Protein AF-A0A6I7MSJ2-F1 (afdb_monomer_lite)

Radius of gyration: 15.29 Å; chains: 1; bounding box: 34×31×46 Å

Foldseek 3Di:
DDKDKDADDPFWWKWKADPVVRWIKIWTDHLPDIAIFTQADPPGGAGQLPFDQDPVRFTAGPPPRDTPPDGHGDDQKDWDADNVGSMIMIDGNDDDPGDIDMDTDDPPPPPPPPPD

Secondary structure (DSSP, 8-state):
-EEEEEE--SSEEEEEEEGGGTEEEEEEE-SS-EEEEE-B-TTT--BGGGPEE-TTS-EE-TTT--B---PPB-SSEEEEEEGGGTEEEEEE-S---S---EEEE-----------

Structure (mmCIF, N/CA/C/O backbone):
data_AF-A0A6I7MSJ2-F1
#
_entry.id   AF-A0A6I7MSJ2-F1
#
loop_
_atom_site.group_PDB
_atom_site.id
_atom_site.type_symbol
_atom_site.label_atom_id
_atom_site.label_alt_id
_atom_site.label_comp_id
_atom_site.label_asym_id
_atom_site.label_entity_id
_atom_site.label_seq_id
_atom_site.pdbx_PDB_ins_code
_atom_site.Cartn_x
_atom_site.Cartn_y
_atom_site.Cartn_z
_atom_site.occupancy
_atom_site.B_iso_or_equiv
_atom_site.auth_seq_id
_atom_site.auth_comp_id
_atom_site.auth_asym_id
_atom_site.auth_atom_id
_atom_site.pdbx_PDB_model_num
ATOM 1 N N . MET A 1 1 ? 1.899 -9.925 17.069 1.00 77.12 1 MET A N 1
ATOM 2 C CA . MET A 1 1 ? 1.010 -9.196 16.149 1.00 77.12 1 MET A CA 1
ATOM 3 C C . MET A 1 1 ? 0.899 -7.764 16.643 1.00 77.12 1 MET A C 1
ATOM 5 O O . MET A 1 1 ? 0.675 -7.582 17.833 1.00 77.12 1 MET A O 1
ATOM 9 N N . ASP A 1 2 ? 1.035 -6.768 15.765 1.00 86.69 2 ASP A N 1
ATOM 10 C CA . ASP A 1 2 ? 0.926 -5.344 16.135 1.00 86.69 2 ASP A CA 1
ATOM 11 C C . ASP A 1 2 ? -0.166 -4.629 15.319 1.00 86.69 2 ASP A C 1
ATOM 13 O O . ASP A 1 2 ? -0.426 -4.985 14.165 1.00 86.69 2 ASP A O 1
ATOM 17 N N . ILE A 1 3 ? -0.823 -3.630 15.918 1.00 91.06 3 ILE A N 1
ATOM 18 C CA . ILE A 1 3 ? -1.983 -2.932 15.348 1.00 91.06 3 ILE A CA 1
ATOM 19 C C . ILE A 1 3 ? -1.768 -1.420 15.392 1.00 91.06 3 ILE A C 1
ATOM 21 O O . ILE A 1 3 ? -1.590 -0.828 16.453 1.00 91.06 3 ILE A O 1
ATOM 25 N N . LYS A 1 4 ? -1.922 -0.760 14.240 1.00 92.88 4 LYS A N 1
ATOM 26 C CA . LYS A 1 4 ? -1.975 0.706 14.139 1.00 92.88 4 LYS A CA 1
ATOM 27 C C . LYS A 1 4 ? -3.343 1.165 13.661 1.00 92.88 4 LYS A C 1
ATOM 29 O O . LYS A 1 4 ? -3.942 0.566 12.772 1.00 92.88 4 LYS A O 1
ATOM 34 N N . SER A 1 5 ? -3.848 2.228 14.280 1.00 94.38 5 SER A N 1
ATOM 35 C CA . SER A 1 5 ? -5.157 2.812 13.978 1.00 94.38 5 SER A CA 1
ATOM 36 C C . SER A 1 5 ? -5.043 4.323 13.840 1.00 94.38 5 SER A C 1
ATOM 38 O O . SER A 1 5 ? -4.476 4.970 14.715 1.00 94.38 5 SER A O 1
ATOM 40 N N . PHE A 1 6 ? -5.600 4.883 12.771 1.00 94.00 6 PHE A N 1
ATOM 41 C CA . PHE A 1 6 ? -5.622 6.327 12.526 1.00 94.00 6 PHE A CA 1
ATOM 42 C C . PHE A 1 6 ? -6.766 6.691 11.572 1.00 94.00 6 PHE A C 1
ATOM 44 O O . PHE A 1 6 ? -7.369 5.817 10.947 1.00 94.00 6 PHE A O 1
ATOM 51 N N . ASN A 1 7 ? -7.083 7.981 11.485 1.00 93.06 7 ASN A N 1
ATOM 52 C CA . ASN A 1 7 ? -8.080 8.484 10.544 1.00 93.06 7 ASN A CA 1
ATOM 53 C C . ASN A 1 7 ? -7.427 8.762 9.188 1.00 93.06 7 ASN A C 1
ATOM 55 O O . ASN A 1 7 ? -6.312 9.283 9.130 1.00 93.06 7 ASN A O 1
ATOM 59 N N . VAL A 1 8 ? -8.134 8.432 8.109 1.00 90.69 8 VAL A N 1
ATOM 60 C CA . VAL A 1 8 ? -7.738 8.749 6.733 1.00 90.69 8 VAL A CA 1
ATOM 61 C C . VAL A 1 8 ? -8.899 9.398 5.992 1.00 90.69 8 VAL A C 1
ATOM 63 O O . VAL A 1 8 ? -10.046 8.966 6.112 1.00 90.69 8 VAL A O 1
ATOM 66 N N . ASN A 1 9 ? -8.585 10.421 5.201 1.00 85.06 9 ASN A N 1
ATOM 67 C CA . ASN A 1 9 ? -9.522 10.962 4.223 1.00 85.06 9 ASN A CA 1
ATOM 68 C C . ASN A 1 9 ? -9.616 9.989 3.042 1.00 85.06 9 ASN A C 1
ATOM 70 O O . ASN A 1 9 ? -8.622 9.368 2.680 1.00 85.06 9 ASN A O 1
ATOM 74 N N . ASN A 1 10 ? -10.800 9.840 2.457 1.00 78.19 10 ASN A N 1
ATOM 75 C CA . ASN A 1 10 ? -11.034 8.953 1.319 1.00 78.19 10 ASN A CA 1
ATOM 76 C C . ASN A 1 10 ? -11.176 9.788 0.034 1.00 78.19 10 ASN A C 1
ATOM 78 O O . ASN A 1 10 ? -11.959 10.741 0.060 1.00 78.19 10 ASN A O 1
ATOM 82 N N . PRO A 1 11 ? -10.464 9.468 -1.065 1.00 88.44 11 PRO A N 1
ATOM 83 C CA . PRO A 1 11 ? -9.493 8.377 -1.220 1.00 88.44 11 PRO A CA 1
ATOM 84 C C . PRO A 1 11 ? -8.128 8.676 -0.577 1.00 88.44 11 PRO A C 1
ATOM 86 O O . PRO A 1 11 ? -7.719 9.833 -0.466 1.00 88.44 11 PRO A O 1
ATOM 89 N N . ALA A 1 12 ? -7.393 7.625 -0.199 1.00 91.06 12 ALA A N 1
ATOM 90 C CA . ALA A 1 12 ? -6.024 7.738 0.313 1.00 91.06 12 ALA A CA 1
ATOM 91 C C . ALA A 1 12 ? -5.114 6.603 -0.159 1.00 91.06 12 ALA A C 1
ATOM 93 O O . ALA A 1 12 ? -5.524 5.449 -0.273 1.00 91.06 12 ALA A O 1
ATOM 94 N N . ASN A 1 13 ? -3.833 6.935 -0.323 1.00 92.75 13 ASN A N 1
ATOM 95 C CA . ASN A 1 13 ? -2.771 5.962 -0.536 1.00 92.75 13 ASN A CA 1
ATOM 96 C C . ASN A 1 13 ? -1.927 5.868 0.734 1.00 92.75 13 ASN A C 1
ATOM 98 O O . ASN A 1 13 ? -1.496 6.880 1.288 1.00 92.75 13 ASN A O 1
ATOM 102 N N . VAL A 1 14 ? -1.680 4.651 1.204 1.00 94.62 14 VAL A N 1
ATOM 103 C CA . VAL A 1 14 ? -0.961 4.399 2.454 1.00 94.62 14 VAL A CA 1
ATOM 104 C C . VAL A 1 14 ? 0.251 3.523 2.174 1.00 94.62 14 VAL A C 1
ATOM 106 O O . VAL A 1 14 ? 0.128 2.370 1.762 1.00 94.62 14 VAL A O 1
ATOM 109 N N . LEU A 1 15 ? 1.437 4.075 2.412 1.00 95.38 15 LEU A N 1
ATOM 110 C CA . LEU A 1 15 ? 2.708 3.376 2.316 1.00 95.38 15 LEU A CA 1
ATOM 111 C C . LEU A 1 15 ? 3.069 2.768 3.670 1.00 95.38 15 LEU A C 1
ATOM 113 O O . LEU A 1 15 ? 3.150 3.469 4.679 1.00 95.38 15 LEU A O 1
ATOM 117 N N . ILE A 1 16 ? 3.348 1.470 3.677 1.00 94.88 16 ILE A N 1
ATOM 118 C CA . ILE A 1 16 ? 3.756 0.719 4.864 1.00 94.88 16 ILE A CA 1
ATOM 119 C C . ILE A 1 16 ? 5.147 0.158 4.606 1.00 94.88 16 ILE A C 1
ATOM 121 O O . ILE A 1 16 ? 5.362 -0.551 3.623 1.00 94.88 16 ILE A O 1
ATOM 125 N N . THR A 1 17 ? 6.099 0.452 5.487 1.00 93.62 17 THR A N 1
ATOM 126 C CA . THR A 1 17 ? 7.454 -0.113 5.400 1.00 93.62 17 THR A CA 1
ATOM 127 C C . THR A 1 17 ? 7.708 -1.015 6.595 1.00 93.62 17 THR A C 1
ATOM 129 O O . THR A 1 17 ? 7.417 -0.622 7.718 1.00 93.62 17 THR A O 1
ATOM 132 N N . ILE A 1 18 ? 8.290 -2.191 6.360 1.00 91.56 18 ILE A N 1
ATOM 133 C CA . ILE A 1 18 ? 8.818 -3.081 7.401 1.00 91.56 18 ILE A CA 1
ATOM 134 C C . ILE A 1 18 ? 10.321 -3.230 7.112 1.00 91.56 18 ILE A C 1
ATOM 136 O O . ILE A 1 18 ? 10.720 -4.118 6.348 1.00 91.56 18 ILE A O 1
ATOM 140 N N . PRO A 1 19 ? 11.159 -2.303 7.619 1.00 89.56 19 PRO A N 1
ATOM 141 C CA . PRO A 1 19 ? 12.573 -2.226 7.259 1.00 89.56 19 PRO A CA 1
ATOM 142 C C . PRO A 1 19 ? 13.358 -3.480 7.643 1.00 89.56 19 PRO A C 1
ATOM 144 O O . PRO A 1 19 ? 14.173 -3.938 6.846 1.00 89.56 19 PRO A O 1
ATOM 147 N N . SER A 1 20 ? 13.064 -4.056 8.813 1.00 89.31 20 SER A N 1
ATOM 148 C CA . SER A 1 20 ? 13.708 -5.269 9.340 1.00 89.31 20 SER A CA 1
ATOM 149 C C . SER A 1 20 ? 13.642 -6.456 8.377 1.00 89.31 20 SER A C 1
ATOM 151 O O . SER A 1 20 ? 14.539 -7.290 8.367 1.00 89.31 20 SER A O 1
ATOM 153 N N . GLU A 1 21 ? 12.615 -6.506 7.531 1.00 88.94 21 GLU A N 1
ATOM 154 C CA . GLU A 1 21 ? 12.382 -7.601 6.587 1.00 88.94 21 GLU A CA 1
ATOM 155 C C . GLU A 1 21 ? 12.533 -7.176 5.124 1.00 88.94 21 GLU A C 1
ATOM 157 O O . GLU A 1 21 ? 12.219 -7.940 4.210 1.00 88.94 21 GLU A O 1
ATOM 162 N N . ASN A 1 22 ? 12.986 -5.942 4.867 1.00 90.62 22 ASN A N 1
ATOM 163 C CA . ASN A 1 22 ? 13.078 -5.378 3.520 1.00 90.62 22 ASN A CA 1
ATOM 164 C C . ASN A 1 22 ? 11.744 -5.493 2.737 1.00 90.62 22 ASN A C 1
ATOM 166 O O . ASN A 1 22 ? 11.718 -5.726 1.517 1.00 90.62 22 ASN A O 1
ATOM 170 N N . LYS A 1 23 ? 10.619 -5.341 3.449 1.00 92.44 23 LYS A N 1
ATOM 171 C CA . LYS A 1 23 ? 9.255 -5.405 2.911 1.00 92.44 23 LYS A CA 1
ATOM 172 C C . LYS A 1 23 ? 8.655 -4.005 2.821 1.00 92.44 23 LYS A C 1
ATOM 174 O O . LYS A 1 23 ? 8.872 -3.149 3.680 1.00 92.44 23 LYS A O 1
ATOM 179 N N . ARG A 1 24 ? 7.866 -3.775 1.771 1.00 94.56 24 ARG A N 1
ATOM 180 C CA . ARG A 1 24 ? 7.123 -2.528 1.577 1.00 94.56 24 ARG A CA 1
ATOM 181 C C . ARG A 1 24 ? 5.792 -2.829 0.916 1.00 94.56 24 ARG A C 1
ATOM 183 O O . ARG A 1 24 ? 5.742 -3.603 -0.038 1.00 94.56 24 ARG A O 1
ATOM 190 N N . ALA A 1 25 ? 4.733 -2.245 1.447 1.00 95.06 25 ALA A N 1
ATOM 191 C CA . ALA A 1 25 ? 3.387 -2.387 0.932 1.00 95.06 25 ALA A CA 1
ATOM 192 C C . ALA A 1 25 ? 2.817 -1.022 0.568 1.00 95.06 25 ALA A C 1
ATOM 194 O O . ALA A 1 25 ? 3.093 -0.030 1.242 1.00 95.06 25 ALA A O 1
ATOM 195 N N . ILE A 1 26 ? 2.002 -1.002 -0.476 1.00 95.00 26 ILE A N 1
ATOM 196 C CA . ILE A 1 26 ? 1.164 0.130 -0.838 1.00 95.00 26 ILE A CA 1
ATOM 197 C C . ILE A 1 26 ? -0.287 -0.311 -0.716 1.00 95.00 26 ILE A C 1
ATOM 199 O O . ILE A 1 26 ? -0.667 -1.376 -1.209 1.00 95.00 26 ILE A O 1
ATOM 203 N N . MET A 1 27 ? -1.078 0.498 -0.026 1.00 94.88 27 MET A N 1
ATOM 204 C CA . MET A 1 27 ? -2.507 0.303 0.136 1.00 94.88 27 MET A CA 1
ATOM 205 C C . MET A 1 27 ? -3.260 1.451 -0.522 1.00 94.88 27 MET A C 1
ATOM 207 O O . MET A 1 27 ? -2.905 2.612 -0.327 1.00 94.88 27 MET A O 1
ATOM 211 N N . TYR A 1 28 ? -4.300 1.106 -1.270 1.00 92.88 28 TYR A N 1
ATOM 212 C CA . TYR A 1 28 ? -5.255 2.027 -1.871 1.00 92.88 28 TYR A CA 1
ATOM 213 C C . TYR A 1 28 ? -6.562 1.915 -1.095 1.00 92.88 28 TYR A C 1
ATOM 215 O O . TYR A 1 28 ? -7.137 0.830 -1.009 1.00 92.88 28 TYR A O 1
ATOM 223 N N . VAL A 1 29 ? -6.988 3.021 -0.492 1.00 92.62 29 VAL A N 1
ATOM 224 C CA . VAL A 1 29 ? -8.232 3.125 0.272 1.00 92.62 29 VAL A CA 1
ATOM 225 C C . VAL A 1 29 ? -9.215 3.947 -0.551 1.00 92.62 29 VAL A C 1
ATOM 227 O O . VAL A 1 29 ? -9.016 5.149 -0.727 1.00 92.62 29 VAL A O 1
ATOM 230 N N . ASN A 1 30 ? -10.260 3.286 -1.041 1.00 89.69 30 ASN A N 1
ATOM 231 C CA . ASN A 1 30 ? -11.384 3.885 -1.757 1.00 89.69 30 ASN A CA 1
ATOM 232 C C . ASN A 1 30 ? -12.670 3.716 -0.935 1.00 89.69 30 ASN A C 1
ATOM 234 O O . ASN A 1 30 ? -12.654 3.111 0.137 1.00 89.69 30 ASN A O 1
ATOM 238 N N . LEU A 1 31 ? -13.790 4.287 -1.389 1.00 81.00 31 LEU A N 1
ATOM 239 C CA . LEU A 1 31 ? -15.086 4.171 -0.699 1.00 81.00 31 LEU A CA 1
ATOM 240 C C . LEU A 1 31 ? -15.519 2.708 -0.534 1.00 81.00 31 LEU A C 1
ATOM 242 O O . LEU A 1 31 ? -15.888 2.299 0.564 1.00 81.00 31 LEU A O 1
ATOM 246 N N . ASP A 1 32 ? -15.373 1.927 -1.605 1.00 84.38 32 ASP A N 1
ATOM 247 C CA . ASP A 1 32 ? -15.899 0.560 -1.689 1.00 84.38 32 ASP A CA 1
ATOM 248 C C . ASP A 1 32 ? -14.803 -0.513 -1.737 1.00 84.38 32 ASP A C 1
ATOM 250 O O . ASP A 1 32 ? -15.097 -1.709 -1.738 1.00 84.38 32 ASP A O 1
ATOM 254 N N . SER A 1 33 ? -13.529 -0.111 -1.800 1.00 88.81 33 SER A N 1
ATOM 255 C CA . SER A 1 33 ? -12.411 -1.047 -1.918 1.00 88.81 33 SER A CA 1
ATOM 256 C C . SER A 1 33 ? -11.235 -0.676 -1.025 1.00 88.81 33 SER A C 1
ATOM 258 O O . SER A 1 33 ? -10.923 0.494 -0.792 1.00 88.81 33 SER A O 1
ATOM 260 N N . LEU A 1 34 ? -10.562 -1.717 -0.544 1.00 91.56 34 LEU A N 1
ATOM 261 C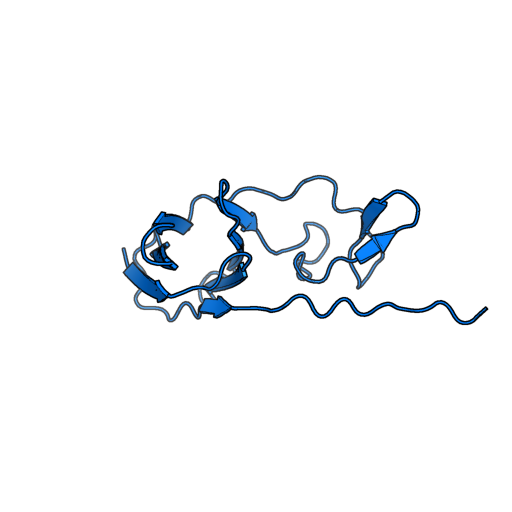 CA . LEU A 1 34 ? -9.266 -1.623 0.099 1.00 91.56 34 LEU A CA 1
ATOM 262 C C . LEU A 1 34 ? -8.350 -2.637 -0.573 1.00 91.56 34 LEU A C 1
ATOM 264 O O . LEU A 1 34 ? -8.548 -3.846 -0.456 1.00 91.56 34 LEU A O 1
ATOM 268 N N . ASP A 1 35 ? -7.341 -2.134 -1.271 1.00 92.88 35 ASP A N 1
ATOM 269 C CA . ASP A 1 35 ? -6.429 -2.957 -2.053 1.00 92.88 35 ASP A CA 1
ATOM 270 C C . ASP A 1 35 ? -5.005 -2.811 -1.524 1.00 92.88 35 ASP A C 1
ATOM 272 O O . ASP A 1 35 ? -4.482 -1.702 -1.449 1.00 92.88 35 ASP A O 1
ATOM 276 N N . ILE A 1 36 ? -4.357 -3.925 -1.170 1.00 94.25 36 ILE A N 1
ATOM 277 C CA . ILE A 1 36 ? -2.995 -3.939 -0.615 1.00 94.25 36 ILE A CA 1
ATOM 278 C C . ILE A 1 36 ? -2.076 -4.755 -1.517 1.00 94.25 36 ILE A C 1
ATOM 280 O O . ILE A 1 36 ? -2.343 -5.919 -1.828 1.00 94.25 36 ILE A O 1
ATOM 284 N N . PHE A 1 37 ? -0.946 -4.162 -1.890 1.00 94.12 37 PHE A N 1
ATOM 285 C CA . PHE A 1 37 ? 0.038 -4.793 -2.757 1.00 94.12 37 PHE A CA 1
ATOM 286 C C . PHE A 1 37 ? 1.459 -4.605 -2.248 1.00 94.12 37 PHE A C 1
ATOM 288 O O . PHE A 1 37 ? 1.768 -3.675 -1.508 1.00 94.12 37 PHE A O 1
ATOM 295 N N . ASN A 1 38 ? 2.351 -5.473 -2.712 1.00 94.50 38 ASN A N 1
ATOM 296 C CA . ASN A 1 38 ? 3.783 -5.290 -2.578 1.00 94.50 38 ASN A CA 1
ATOM 297 C C . ASN A 1 38 ? 4.200 -4.063 -3.393 1.00 94.50 38 ASN A C 1
ATOM 299 O O . ASN A 1 38 ? 3.911 -3.985 -4.585 1.00 94.50 38 ASN A O 1
ATOM 303 N N . ASP A 1 39 ? 4.909 -3.140 -2.758 1.00 94.00 39 ASP A N 1
ATOM 304 C CA . ASP A 1 39 ? 5.400 -1.911 -3.372 1.00 94.00 39 ASP A CA 1
ATOM 305 C C . ASP A 1 39 ? 6.825 -2.055 -3.946 1.00 94.00 39 ASP A C 1
ATOM 307 O O . ASP A 1 39 ? 7.538 -1.080 -4.170 1.00 94.00 39 ASP A O 1
ATOM 311 N N . LYS A 1 40 ? 7.305 -3.281 -4.155 1.00 92.38 40 LYS A N 1
ATOM 312 C CA . LYS A 1 40 ? 8.617 -3.557 -4.748 1.00 92.38 40 LYS A CA 1
ATOM 313 C C . LYS A 1 40 ? 8.446 -4.166 -6.132 1.00 92.38 40 LYS A C 1
ATOM 315 O O . LYS A 1 40 ? 7.915 -5.265 -6.292 1.00 92.38 40 LYS A O 1
ATOM 320 N N . CYS A 1 41 ? 8.945 -3.458 -7.142 1.00 89.62 41 CYS A N 1
ATOM 321 C CA . CYS A 1 41 ? 9.013 -3.934 -8.516 1.00 89.62 41 CYS A CA 1
ATOM 322 C C . CYS A 1 41 ? 9.828 -5.232 -8.595 1.00 89.62 41 CYS A C 1
ATOM 324 O O . CYS A 1 41 ? 10.909 -5.333 -8.015 1.00 89.62 41 CYS A O 1
ATOM 326 N N . LYS A 1 42 ? 9.341 -6.210 -9.366 1.00 88.94 42 LYS A N 1
ATOM 327 C CA . LYS A 1 42 ? 9.994 -7.521 -9.521 1.00 88.94 42 LYS A CA 1
ATOM 328 C C . LYS A 1 42 ? 11.366 -7.465 -10.201 1.00 88.94 42 LYS A C 1
ATOM 330 O O . LYS A 1 42 ? 12.108 -8.427 -10.086 1.00 88.94 42 LYS A O 1
ATOM 335 N N . HIS A 1 43 ? 11.695 -6.379 -10.906 1.00 88.62 43 HIS A N 1
ATOM 336 C CA . HIS A 1 43 ? 12.994 -6.243 -11.567 1.00 88.62 43 HIS A CA 1
ATOM 337 C C . HIS A 1 43 ? 14.117 -5.971 -10.551 1.00 88.62 43 HIS A C 1
ATOM 339 O O . HIS A 1 43 ? 14.984 -6.813 -10.358 1.00 88.62 43 HIS A O 1
ATOM 345 N N . ARG A 1 44 ? 14.103 -4.803 -9.891 1.00 89.56 44 ARG A N 1
ATOM 346 C CA . ARG A 1 44 ? 15.156 -4.381 -8.938 1.00 89.56 44 ARG A CA 1
ATOM 347 C C . ARG A 1 44 ? 14.613 -3.784 -7.635 1.00 89.56 44 ARG A C 1
ATOM 349 O O . ARG A 1 44 ? 15.305 -3.045 -6.950 1.00 89.56 44 ARG A O 1
ATOM 356 N N . GLY A 1 45 ? 13.352 -4.050 -7.298 1.00 90.00 45 GLY A N 1
ATOM 357 C CA . GLY A 1 45 ? 12.750 -3.604 -6.038 1.00 90.00 45 GLY A CA 1
ATOM 358 C C . GLY A 1 45 ? 12.342 -2.127 -5.970 1.00 90.00 45 GLY A C 1
ATOM 359 O O . GLY A 1 45 ? 11.989 -1.656 -4.888 1.00 90.00 45 GLY A O 1
ATOM 360 N N . GLY A 1 46 ? 12.358 -1.400 -7.094 1.00 90.19 46 GLY A N 1
ATOM 361 C CA . GLY A 1 46 ? 11.906 -0.004 -7.155 1.00 90.19 46 GLY A CA 1
ATOM 362 C C . GLY A 1 46 ? 10.441 0.175 -6.706 1.00 90.19 46 GLY A C 1
ATOM 363 O O . GLY A 1 46 ? 9.656 -0.764 -6.851 1.00 90.19 46 GLY A O 1
ATOM 364 N N . PRO A 1 47 ? 10.068 1.333 -6.131 1.00 91.31 47 PRO A N 1
ATOM 365 C CA . PRO A 1 47 ? 8.713 1.615 -5.650 1.00 91.31 47 PRO A CA 1
ATOM 366 C C . PRO A 1 47 ? 7.670 1.638 -6.763 1.00 91.31 47 PRO A C 1
ATOM 368 O O . PRO A 1 47 ? 7.779 2.405 -7.715 1.00 91.31 47 PRO A O 1
ATOM 371 N N . ILE A 1 48 ? 6.644 0.800 -6.612 1.00 90.62 48 ILE A N 1
ATOM 372 C CA . ILE A 1 48 ? 5.535 0.687 -7.568 1.00 90.62 48 ILE A CA 1
ATOM 373 C C . ILE A 1 48 ? 4.564 1.864 -7.425 1.00 90.62 48 ILE A C 1
ATOM 375 O O . ILE A 1 48 ? 3.975 2.292 -8.410 1.00 90.62 48 ILE A O 1
ATOM 379 N N . HIS A 1 49 ? 4.421 2.441 -6.233 1.00 89.94 49 HIS A N 1
ATOM 380 C CA . HIS A 1 49 ? 3.582 3.621 -6.011 1.00 89.94 49 HIS A CA 1
ATOM 381 C C . HIS A 1 49 ? 4.060 4.871 -6.769 1.00 89.94 49 HIS A C 1
ATOM 3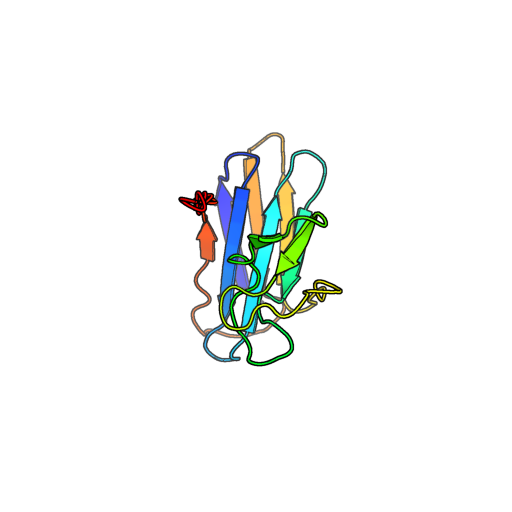83 O O . HIS A 1 49 ? 3.309 5.833 -6.858 1.00 89.94 49 HIS A O 1
ATOM 389 N N . LEU A 1 50 ? 5.284 4.857 -7.314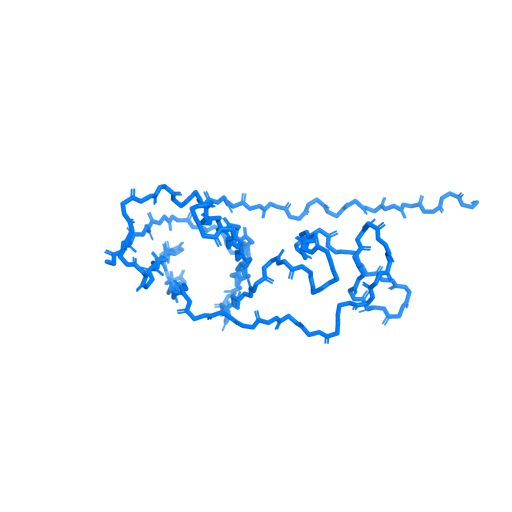 1.00 90.94 50 LEU A N 1
ATOM 390 C CA . LEU A 1 50 ? 5.833 5.919 -8.165 1.00 90.94 50 LEU A CA 1
ATOM 391 C C . LEU A 1 50 ? 5.735 5.598 -9.664 1.00 90.94 50 LEU A C 1
ATOM 393 O O . LEU A 1 50 ? 6.320 6.301 -10.484 1.00 90.94 50 LEU A O 1
ATOM 397 N N . CYS A 1 51 ? 5.038 4.525 -10.042 1.00 90.88 51 CYS A N 1
ATOM 398 C CA . CYS A 1 51 ? 4.809 4.206 -11.444 1.00 90.88 51 CYS A CA 1
ATOM 399 C C . CYS A 1 51 ? 3.981 5.282 -12.153 1.00 90.88 51 CYS A C 1
ATOM 401 O O . CYS A 1 51 ? 3.023 5.810 -11.591 1.00 90.88 51 CYS A O 1
ATOM 403 N N . TYR A 1 52 ? 4.330 5.548 -13.412 1.00 89.44 52 TYR A N 1
ATOM 404 C CA . TYR A 1 52 ? 3.558 6.404 -14.311 1.00 89.44 52 TYR A CA 1
ATOM 405 C C . TYR A 1 52 ? 2.776 5.562 -15.321 1.00 89.44 52 TYR A C 1
ATOM 407 O O . TYR A 1 52 ? 3.066 4.379 -15.514 1.00 89.44 52 TYR A O 1
ATOM 415 N N . LYS A 1 53 ? 1.780 6.175 -15.960 1.00 90.69 53 LYS A N 1
ATOM 416 C CA . LYS A 1 53 ? 1.047 5.591 -17.085 1.00 90.69 53 LYS A CA 1
ATOM 417 C C . LYS A 1 53 ? 1.714 5.994 -18.395 1.00 90.69 53 LYS A C 1
ATOM 419 O O . LYS A 1 53 ? 1.952 7.179 -18.605 1.00 90.69 53 LYS A O 1
ATOM 424 N N . ASP A 1 54 ? 2.016 5.027 -19.256 1.00 90.50 54 ASP A N 1
ATOM 425 C CA . ASP A 1 54 ? 2.416 5.314 -20.638 1.00 90.50 54 ASP A CA 1
ATOM 426 C C . ASP A 1 54 ? 1.198 5.618 -21.537 1.00 90.50 54 ASP A C 1
ATOM 428 O O . ASP A 1 54 ? 0.050 5.615 -21.085 1.00 90.50 54 ASP A O 1
ATOM 432 N N . ALA A 1 55 ? 1.449 5.869 -22.827 1.00 92.06 55 ALA A N 1
ATOM 433 C CA . ALA A 1 55 ? 0.412 6.143 -23.826 1.00 92.06 55 ALA A CA 1
ATOM 434 C C . ALA A 1 55 ? -0.584 4.979 -24.025 1.00 92.06 55 ALA A C 1
ATOM 436 O O . ALA A 1 55 ? -1.687 5.194 -24.521 1.00 92.06 55 ALA A O 1
ATOM 437 N N . GLU A 1 56 ? -0.226 3.761 -23.611 1.00 93.00 56 GLU A N 1
ATOM 438 C CA . GLU A 1 56 ? -1.087 2.573 -23.647 1.00 93.00 56 GLU A CA 1
ATOM 439 C C . GLU A 1 56 ? -1.843 2.363 -22.319 1.00 93.00 56 GLU A C 1
ATOM 441 O O . GLU A 1 56 ? -2.464 1.319 -22.108 1.00 93.00 56 GLU A O 1
ATOM 446 N N . ASN A 1 57 ? -1.791 3.337 -21.400 1.00 88.00 57 ASN A N 1
ATOM 447 C CA . ASN A 1 57 ? -2.364 3.273 -20.053 1.00 88.00 57 ASN A CA 1
ATOM 448 C C . ASN A 1 57 ? -1.791 2.128 -19.187 1.00 88.00 57 ASN A C 1
ATOM 450 O O . ASN A 1 57 ? -2.433 1.600 -18.264 1.00 88.00 57 ASN A O 1
ATOM 454 N N . VAL A 1 58 ? -0.541 1.750 -19.443 1.00 90.62 58 VAL A N 1
ATOM 455 C CA . VAL A 1 58 ? 0.177 0.712 -18.707 1.00 90.62 58 VAL A CA 1
ATOM 456 C C . VAL A 1 58 ? 1.037 1.339 -17.611 1.00 90.62 58 VAL A C 1
ATOM 458 O O . VAL A 1 58 ? 1.724 2.329 -17.838 1.00 90.62 58 VAL A O 1
ATOM 461 N N . ASP A 1 59 ? 1.043 0.731 -16.419 1.00 89.62 59 ASP A N 1
ATOM 462 C CA . ASP A 1 59 ? 1.947 1.137 -15.334 1.00 89.62 59 ASP A CA 1
ATOM 463 C C . ASP A 1 59 ? 3.409 0.828 -15.710 1.00 89.62 59 ASP A C 1
ATOM 465 O O . ASP A 1 59 ? 3.771 -0.332 -15.955 1.00 89.62 59 ASP A O 1
ATOM 469 N N . ARG A 1 60 ? 4.263 1.853 -15.695 1.00 91.31 60 ARG A N 1
ATOM 470 C CA . ARG A 1 60 ? 5.698 1.777 -15.989 1.00 91.31 60 ARG A CA 1
ATOM 471 C C . ARG A 1 60 ? 6.540 2.160 -14.785 1.00 91.31 60 ARG A C 1
ATOM 473 O O . ARG A 1 60 ? 6.242 3.092 -14.044 1.00 91.31 60 ARG A O 1
ATOM 480 N N . CYS A 1 61 ? 7.610 1.403 -14.569 1.00 90.44 61 CYS A N 1
ATOM 481 C CA . CYS A 1 61 ? 8.612 1.702 -13.552 1.00 90.44 61 CYS A CA 1
ATOM 482 C C . CYS A 1 61 ? 9.386 2.977 -13.934 1.00 90.44 61 CYS A C 1
ATOM 484 O O . CYS A 1 61 ? 10.014 2.972 -14.993 1.00 90.44 61 CYS A O 1
ATOM 486 N N . PRO A 1 62 ? 9.460 4.009 -13.074 1.00 89.50 62 PRO A N 1
ATOM 487 C CA . PRO A 1 62 ? 10.119 5.271 -13.420 1.00 89.50 62 PRO A CA 1
ATOM 488 C C . PRO A 1 62 ? 11.644 5.163 -13.549 1.00 89.50 62 PRO A C 1
ATOM 490 O O . PRO A 1 62 ? 12.274 6.065 -14.080 1.00 89.50 62 PRO A O 1
ATOM 493 N N . TRP A 1 63 ? 12.252 4.057 -13.104 1.00 89.19 63 TRP A N 1
ATOM 494 C CA . TRP A 1 63 ? 13.702 3.858 -13.216 1.00 89.19 63 TRP A CA 1
ATOM 495 C C . TRP A 1 63 ? 14.163 3.249 -14.537 1.00 89.19 63 TRP A C 1
ATOM 497 O O . TRP A 1 63 ? 15.271 3.522 -14.977 1.00 89.19 63 TRP A O 1
ATOM 507 N N . HIS A 1 64 ? 13.377 2.343 -15.116 1.00 89.38 64 HIS A N 1
ATOM 508 C CA . HIS A 1 64 ? 13.846 1.500 -16.225 1.00 89.38 64 HIS A CA 1
ATOM 509 C C . HIS A 1 64 ? 12.745 1.220 -17.258 1.00 89.38 64 HIS A C 1
ATOM 511 O O . HIS A 1 64 ? 12.862 0.261 -18.012 1.00 89.38 64 HIS A O 1
ATOM 517 N N . ASP A 1 65 ? 11.625 1.948 -17.195 1.00 89.81 65 ASP A N 1
ATOM 518 C CA . ASP A 1 65 ? 10.465 1.821 -18.092 1.00 89.81 65 ASP A CA 1
ATOM 519 C C . ASP A 1 65 ? 9.884 0.390 -18.218 1.00 89.81 65 ASP A C 1
ATOM 521 O O . ASP A 1 65 ? 9.156 0.017 -19.141 1.00 89.81 65 ASP A O 1
ATOM 525 N N . HIS A 1 66 ? 10.175 -0.469 -17.237 1.00 89.62 66 HIS A N 1
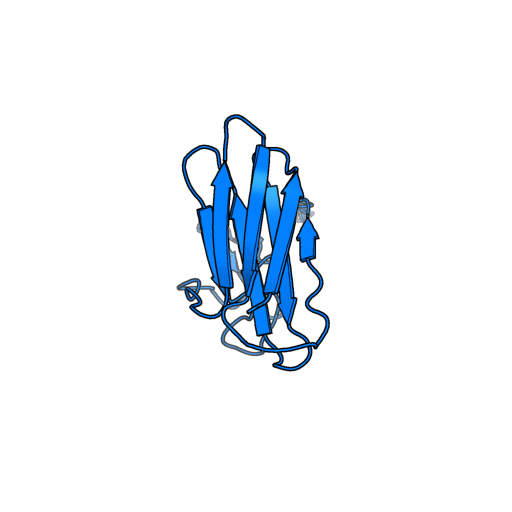ATOM 526 C CA . HIS A 1 66 ? 9.628 -1.818 -17.207 1.00 89.62 66 HIS A CA 1
ATOM 527 C C . HIS A 1 66 ? 8.128 -1.781 -16.916 1.00 89.62 66 HIS A C 1
ATOM 529 O O . HIS A 1 66 ? 7.687 -1.204 -15.918 1.00 89.62 66 HIS A O 1
ATOM 535 N N . LYS A 1 67 ? 7.363 -2.494 -17.746 1.00 91.50 67 LYS A N 1
ATOM 536 C CA . LYS A 1 67 ? 5.930 -2.741 -17.560 1.00 91.50 67 LYS A CA 1
ATOM 537 C C . LYS A 1 67 ? 5.644 -3.4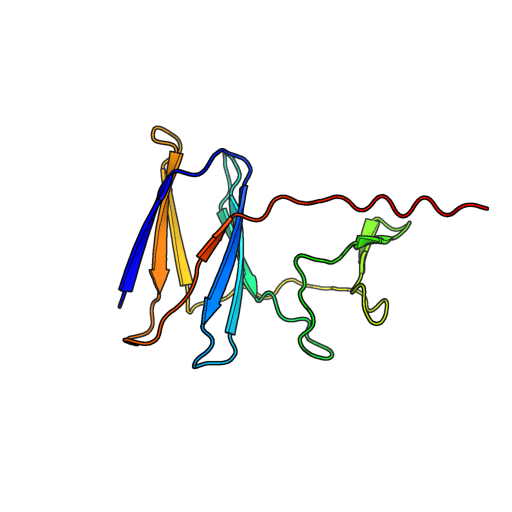85 -16.253 1.00 91.50 67 LYS A C 1
ATOM 539 O O . LYS A 1 67 ? 6.135 -4.598 -16.037 1.00 91.50 67 LYS A O 1
ATOM 544 N N . ILE A 1 68 ? 4.772 -2.922 -15.421 1.00 89.19 68 ILE A N 1
ATOM 545 C CA . ILE A 1 68 ? 4.249 -3.566 -14.214 1.00 89.19 68 ILE A CA 1
ATOM 546 C C . ILE A 1 68 ? 3.019 -4.386 -14.599 1.00 89.19 68 ILE A C 1
ATOM 548 O O . ILE A 1 68 ? 1.903 -3.886 -14.670 1.00 89.19 68 ILE A O 1
ATOM 552 N N . LYS A 1 69 ? 3.231 -5.673 -14.894 1.00 75.50 69 LYS A N 1
ATOM 553 C CA . LYS A 1 69 ? 2.156 -6.541 -15.405 1.00 75.50 69 LYS A CA 1
ATOM 554 C C . LYS A 1 69 ? 1.138 -6.963 -14.349 1.00 75.50 69 LYS A C 1
ATOM 556 O O . LYS A 1 69 ? 0.008 -7.208 -14.722 1.00 75.50 69 LYS A O 1
ATOM 561 N N . ASN A 1 70 ? 1.529 -7.081 -13.076 1.00 69.69 70 ASN A N 1
ATOM 562 C CA . ASN A 1 70 ? 0.645 -7.515 -11.989 1.00 69.69 70 ASN A CA 1
ATOM 563 C C . ASN A 1 70 ? 1.188 -7.059 -10.634 1.00 69.69 70 ASN A C 1
ATOM 565 O O . ASN A 1 70 ? 2.308 -7.428 -10.254 1.00 69.69 70 ASN A O 1
ATOM 569 N N . ARG A 1 71 ? 0.382 -6.305 -9.883 1.00 84.12 71 ARG A N 1
ATOM 570 C CA . ARG A 1 71 ? 0.690 -5.952 -8.495 1.00 84.12 71 ARG A CA 1
ATOM 571 C C . ARG A 1 71 ? 0.495 -7.194 -7.624 1.00 84.12 71 ARG A C 1
ATOM 573 O O . ARG A 1 71 ? -0.569 -7.806 -7.623 1.00 84.12 71 ARG A O 1
ATOM 580 N N . LYS A 1 72 ? 1.552 -7.624 -6.931 1.00 87.50 72 LYS A N 1
ATOM 581 C CA . LYS A 1 72 ? 1.519 -8.841 -6.105 1.00 87.50 72 LYS A CA 1
ATOM 582 C C . LYS A 1 72 ? 0.780 -8.531 -4.799 1.00 87.50 72 LYS A C 1
ATOM 584 O O . LYS A 1 72 ? 1.248 -7.672 -4.057 1.00 87.50 72 LYS A O 1
ATOM 589 N N . LYS A 1 73 ? -0.326 -9.228 -4.509 1.00 90.25 73 LYS A N 1
ATOM 590 C CA . LYS A 1 73 ? -0.963 -9.191 -3.179 1.00 90.25 73 LYS A CA 1
ATOM 591 C C . LYS A 1 73 ? 0.007 -9.698 -2.110 1.00 90.25 73 LYS A C 1
ATOM 593 O O . LYS A 1 73 ? 0.889 -10.510 -2.400 1.00 90.25 73 LYS A O 1
ATOM 598 N N . ILE A 1 74 ? -0.149 -9.199 -0.894 1.00 92.50 74 ILE A N 1
ATOM 599 C CA . ILE A 1 74 ? 0.677 -9.571 0.255 1.00 92.50 74 ILE A CA 1
ATOM 600 C C . ILE A 1 74 ? -0.181 -10.187 1.356 1.00 92.50 74 ILE A C 1
ATOM 602 O O . ILE A 1 74 ? -1.386 -9.964 1.393 1.00 92.50 74 ILE A O 1
ATOM 606 N N . ASP A 1 75 ? 0.459 -10.948 2.234 1.00 90.62 75 ASP A N 1
ATOM 607 C CA . ASP A 1 75 ? -0.143 -11.710 3.335 1.00 90.62 75 ASP A CA 1
ATOM 608 C C . ASP A 1 75 ? 0.341 -11.257 4.724 1.00 90.62 75 ASP A C 1
ATOM 610 O O . ASP A 1 75 ? -0.269 -11.583 5.738 1.00 90.62 75 ASP A O 1
ATOM 614 N N . TYR A 1 76 ? 1.417 -10.470 4.791 1.00 90.00 76 TYR A N 1
ATOM 615 C CA . TYR A 1 76 ? 1.995 -9.987 6.048 1.00 90.00 76 TYR A CA 1
ATOM 616 C C . TYR A 1 76 ? 1.299 -8.736 6.619 1.00 90.00 76 TYR A C 1
ATOM 618 O O . TYR A 1 76 ? 1.554 -8.374 7.764 1.00 90.00 76 TYR A O 1
ATOM 626 N N . ILE A 1 77 ? 0.408 -8.091 5.857 1.00 93.62 77 ILE A N 1
ATOM 627 C CA . ILE A 1 77 ? -0.448 -6.991 6.325 1.00 93.62 77 ILE A CA 1
ATOM 628 C C . ILE A 1 77 ? -1.911 -7.335 6.060 1.00 93.62 77 ILE A C 1
ATOM 630 O O . ILE A 1 77 ? -2.271 -7.681 4.936 1.00 93.62 77 ILE A O 1
ATOM 634 N N . THR A 1 78 ? -2.752 -7.105 7.062 1.00 94.00 78 THR A N 1
ATOM 635 C CA . THR A 1 78 ? -4.214 -7.064 6.935 1.00 94.00 78 THR A CA 1
ATOM 636 C C . THR A 1 78 ? -4.699 -5.660 7.284 1.00 94.00 78 THR A C 1
ATOM 638 O O . THR A 1 78 ? -4.112 -4.996 8.138 1.00 94.00 78 THR A O 1
ATOM 641 N N . ALA A 1 79 ? -5.773 -5.178 6.659 1.00 94.69 79 ALA A N 1
ATOM 642 C CA . ALA A 1 79 ? -6.362 -3.898 7.037 1.00 94.69 79 ALA A CA 1
ATOM 643 C C . ALA A 1 79 ? -7.883 -3.895 6.934 1.00 94.69 79 ALA A C 1
ATOM 645 O O . ALA A 1 79 ? -8.473 -4.643 6.158 1.00 94.69 79 ALA A O 1
ATOM 646 N N . VAL A 1 80 ? -8.497 -3.027 7.733 1.00 94.44 80 VAL A N 1
ATOM 647 C CA . VAL A 1 80 ? -9.938 -2.787 7.768 1.00 94.44 80 VAL A CA 1
ATOM 648 C C . VAL A 1 80 ? -10.164 -1.283 7.760 1.00 94.44 80 VAL A C 1
ATOM 650 O O . VAL A 1 80 ? -9.621 -0.565 8.603 1.00 94.44 80 VAL A O 1
ATOM 653 N N . TYR A 1 81 ? -10.984 -0.816 6.825 1.00 93.75 81 TYR A N 1
ATOM 654 C CA . TYR A 1 81 ? -11.447 0.564 6.763 1.00 93.75 81 TYR A CA 1
ATOM 655 C C . TYR A 1 81 ? -12.912 0.632 7.192 1.00 93.75 81 TYR A C 1
ATOM 657 O O . TYR A 1 81 ? -13.713 -0.209 6.793 1.00 93.75 81 TYR A O 1
ATOM 665 N N . ILE A 1 82 ? -13.249 1.610 8.033 1.00 92.25 82 ILE A N 1
ATOM 666 C CA . ILE A 1 82 ? -14.607 1.842 8.534 1.00 92.25 82 ILE A CA 1
ATOM 667 C C . ILE A 1 82 ? -15.101 3.172 7.944 1.00 92.25 82 ILE A C 1
ATOM 669 O O . ILE A 1 82 ? -14.816 4.223 8.531 1.00 92.25 82 ILE A O 1
ATOM 673 N N . PRO A 1 83 ? -15.842 3.156 6.815 1.00 89.81 83 PRO A N 1
ATOM 674 C CA . PRO A 1 83 ? -16.204 4.372 6.082 1.00 89.81 83 PRO A CA 1
ATOM 675 C C . PRO A 1 83 ? -16.949 5.407 6.928 1.00 89.81 83 PRO A C 1
ATOM 677 O O . PRO A 1 83 ? -16.628 6.589 6.870 1.00 89.81 83 PRO A O 1
ATOM 680 N N . SER A 1 84 ? -17.866 4.966 7.795 1.00 90.31 84 SER A N 1
ATOM 681 C CA . SER A 1 84 ? -18.670 5.847 8.657 1.00 90.31 84 SER A CA 1
ATOM 682 C C . SER A 1 84 ? -17.856 6.703 9.633 1.00 90.31 84 SER A C 1
ATOM 684 O O . SER A 1 84 ? -18.35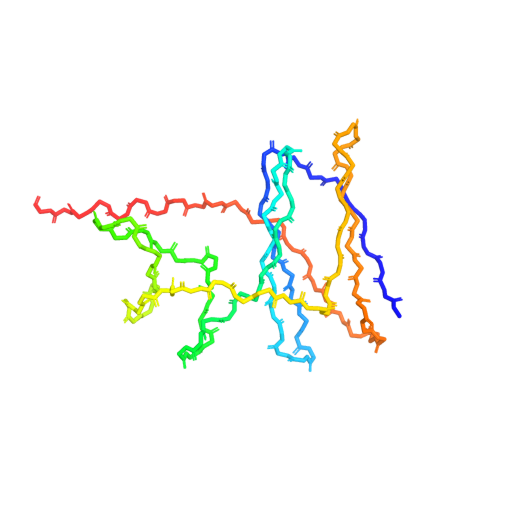8 7.705 10.129 1.00 90.31 84 SER A O 1
ATOM 686 N N . THR A 1 85 ? -16.611 6.316 9.923 1.00 91.62 85 THR A N 1
ATOM 687 C CA . THR A 1 85 ? -15.728 7.033 10.860 1.00 91.62 85 THR A CA 1
ATOM 688 C C . THR A 1 85 ? -14.429 7.506 10.214 1.00 91.62 85 THR A C 1
ATOM 690 O O . THR A 1 85 ? -13.616 8.138 10.882 1.00 91.62 85 THR A O 1
ATOM 693 N N . GLY A 1 86 ? -14.182 7.158 8.946 1.00 90.50 86 GLY A N 1
ATOM 694 C CA . GLY A 1 86 ? -12.886 7.364 8.293 1.00 90.50 86 GLY A CA 1
ATOM 695 C C . GLY A 1 86 ? -11.726 6.603 8.952 1.00 90.50 86 GLY A C 1
ATOM 696 O O . GLY A 1 86 ? -10.561 6.885 8.667 1.00 90.50 86 GLY A O 1
ATOM 697 N N . LYS A 1 87 ? -12.010 5.650 9.849 1.00 94.75 87 LYS A N 1
ATOM 698 C CA . LYS A 1 87 ? -10.985 4.967 10.640 1.00 94.75 87 LYS A CA 1
ATOM 699 C C . LYS A 1 87 ? -10.377 3.816 9.852 1.00 94.75 87 LYS A C 1
ATOM 701 O O . LYS A 1 87 ? -11.080 2.889 9.451 1.00 94.75 87 LYS A O 1
ATOM 706 N N . LEU A 1 88 ? -9.057 3.842 9.704 1.00 94.94 88 LEU A N 1
ATOM 707 C CA . LEU A 1 88 ? -8.269 2.762 9.129 1.00 94.94 88 LEU A CA 1
ATOM 708 C C . LEU A 1 88 ? -7.526 2.024 10.242 1.00 94.94 88 LEU A C 1
ATOM 710 O O . LEU A 1 88 ? -6.819 2.632 11.050 1.00 94.94 88 LEU A O 1
ATOM 714 N N . LYS A 1 89 ? -7.691 0.702 10.283 1.00 95.38 89 LYS A N 1
ATOM 715 C CA . LYS A 1 89 ? -6.937 -0.205 11.151 1.00 95.38 89 LYS A CA 1
ATOM 716 C C . LYS A 1 89 ? -6.041 -1.079 10.292 1.00 95.38 89 LYS A C 1
ATOM 718 O O . LYS A 1 89 ? -6.522 -1.702 9.350 1.00 95.38 89 LYS A O 1
ATOM 723 N N . ILE A 1 90 ? -4.761 -1.143 10.632 1.00 95.12 90 ILE A N 1
ATOM 724 C CA . ILE A 1 90 ? -3.758 -1.941 9.928 1.00 95.12 90 ILE A CA 1
ATOM 725 C C . ILE A 1 90 ? -3.115 -2.882 10.939 1.00 95.12 90 ILE A C 1
ATOM 727 O O . ILE A 1 90 ? -2.708 -2.453 12.018 1.00 95.12 90 ILE A O 1
ATOM 731 N N . ILE A 1 91 ? -3.045 -4.155 10.577 1.00 92.88 91 ILE A N 1
ATOM 732 C CA . ILE A 1 91 ? -2.522 -5.244 11.391 1.00 92.88 91 ILE A CA 1
ATOM 733 C C . ILE A 1 91 ? -1.287 -5.785 10.676 1.00 92.88 91 ILE A C 1
ATOM 735 O O . ILE A 1 91 ? -1.366 -6.184 9.511 1.00 92.88 91 ILE A O 1
ATOM 739 N N . ASN A 1 92 ? -0.152 -5.791 11.371 1.00 90.75 92 ASN A N 1
ATOM 740 C CA . ASN A 1 92 ? 1.010 -6.559 10.953 1.00 90.75 92 ASN A CA 1
ATOM 741 C C . ASN A 1 92 ? 0.862 -7.984 11.500 1.00 90.75 92 ASN A C 1
ATOM 743 O O . ASN A 1 92 ? 0.854 -8.189 12.717 1.00 90.75 92 ASN A O 1
ATOM 747 N N . ASN A 1 93 ? 0.728 -8.956 10.594 1.00 85.25 93 ASN A N 1
ATOM 748 C CA . ASN A 1 93 ? 0.505 -10.362 10.944 1.00 85.25 93 ASN A CA 1
ATOM 749 C C . ASN A 1 93 ? 1.772 -11.036 11.499 1.00 85.25 93 ASN A C 1
ATOM 751 O O . ASN A 1 93 ? 1.722 -12.192 11.909 1.00 85.25 93 ASN A O 1
ATOM 755 N N . GLN A 1 94 ? 2.906 -10.334 11.509 1.00 79.75 94 GLN A N 1
ATOM 756 C CA . GLN A 1 94 ? 4.166 -10.828 12.050 1.00 79.75 94 GLN A CA 1
ATOM 757 C C . GLN A 1 94 ? 4.374 -10.321 13.485 1.00 79.75 94 GLN A C 1
ATOM 759 O O . GLN A 1 94 ? 4.038 -9.182 13.816 1.00 79.75 94 GLN A O 1
ATOM 764 N N . ASP A 1 95 ? 4.925 -11.176 14.347 1.00 68.81 95 ASP A N 1
ATOM 765 C CA . ASP A 1 95 ? 5.449 -10.771 15.652 1.00 68.81 95 ASP A CA 1
ATOM 766 C C . ASP A 1 95 ? 6.816 -10.125 15.462 1.00 68.81 95 ASP A C 1
ATOM 768 O O . ASP A 1 95 ? 7.806 -10.790 15.165 1.00 68.81 95 ASP A O 1
ATOM 772 N N . SER A 1 96 ? 6.852 -8.802 15.560 1.00 70.19 96 SER A N 1
ATOM 773 C CA . SER A 1 96 ? 8.079 -8.031 15.442 1.00 70.19 96 SER A CA 1
ATOM 774 C C . SER A 1 96 ? 7.934 -6.743 16.237 1.00 70.19 96 SER A C 1
ATOM 776 O O . SER A 1 96 ? 7.146 -5.877 15.858 1.00 70.19 96 SER A O 1
ATOM 778 N N . ASP A 1 97 ? 8.783 -6.570 17.250 1.00 76.69 97 ASP A N 1
ATOM 779 C CA . ASP A 1 97 ? 8.959 -5.294 17.959 1.00 76.69 97 ASP A CA 1
ATOM 780 C C . ASP A 1 97 ? 9.625 -4.221 17.074 1.00 76.69 97 ASP A C 1
ATOM 782 O O . ASP A 1 97 ? 9.767 -3.061 17.466 1.00 76.69 97 ASP A O 1
ATOM 786 N N . ALA A 1 98 ? 10.060 -4.585 15.859 1.00 81.06 98 ALA A N 1
ATOM 787 C CA . ALA A 1 98 ? 10.699 -3.654 14.946 1.00 81.06 98 ALA A CA 1
ATOM 788 C C . ALA A 1 98 ? 9.721 -2.568 14.451 1.00 81.06 98 ALA A C 1
ATOM 790 O O . ALA A 1 98 ? 8.562 -2.846 14.119 1.00 81.06 98 ALA A O 1
ATOM 791 N N . PRO A 1 99 ? 10.196 -1.318 14.310 1.00 85.62 99 PRO A N 1
ATOM 792 C CA . PRO A 1 99 ? 9.370 -0.224 13.834 1.00 85.62 99 PRO A CA 1
ATOM 793 C C . PRO A 1 99 ? 8.939 -0.453 12.383 1.00 85.62 99 PRO A C 1
ATOM 795 O O . PRO A 1 99 ? 9.761 -0.639 11.489 1.00 85.62 99 PRO A O 1
ATOM 798 N N . TRP A 1 100 ? 7.637 -0.347 12.135 1.00 91.00 100 TRP A N 1
ATOM 799 C CA . TRP A 1 100 ? 7.050 -0.417 10.797 1.00 91.00 100 TRP A CA 1
ATOM 800 C C . TRP A 1 100 ? 6.312 0.893 10.477 1.00 91.00 100 TRP A C 1
ATOM 802 O O . TRP A 1 100 ? 5.135 1.061 10.817 1.00 91.00 100 TRP A O 1
ATOM 812 N N . PRO A 1 101 ? 7.006 1.911 9.940 1.00 91.12 101 PRO A N 1
ATOM 813 C CA . PRO A 1 101 ? 6.401 3.214 9.706 1.00 91.12 101 PRO A CA 1
ATOM 814 C C . PRO A 1 101 ? 5.289 3.132 8.658 1.00 91.12 101 PRO A C 1
ATOM 816 O O . PRO A 1 101 ? 5.407 2.449 7.636 1.00 91.12 101 PRO A O 1
ATOM 819 N N . ILE A 1 102 ? 4.226 3.890 8.919 1.00 93.25 102 ILE A N 1
ATOM 820 C CA . ILE A 1 102 ? 3.088 4.073 8.025 1.00 93.25 102 ILE A CA 1
ATOM 821 C C . ILE A 1 102 ? 3.056 5.539 7.612 1.00 93.25 102 ILE A C 1
ATOM 823 O O . ILE A 1 102 ? 3.192 6.422 8.459 1.00 93.25 102 ILE A O 1
ATOM 827 N N . LYS A 1 103 ? 2.888 5.799 6.318 1.00 93.31 103 LYS A N 1
ATOM 828 C CA . LYS A 1 103 ? 2.774 7.149 5.765 1.00 93.31 103 LYS A CA 1
ATOM 829 C C . LYS A 1 103 ? 1.572 7.221 4.841 1.00 93.31 103 LYS A C 1
ATOM 831 O O . LYS A 1 103 ? 1.431 6.383 3.957 1.00 93.31 103 LYS A O 1
ATOM 836 N N . ILE A 1 104 ? 0.744 8.242 5.013 1.00 91.19 104 ILE A N 1
ATOM 837 C CA . ILE A 1 104 ? -0.224 8.628 3.987 1.00 91.19 104 ILE A CA 1
ATOM 838 C C . ILE A 1 104 ? 0.568 9.369 2.912 1.00 91.19 104 ILE A C 1
ATOM 840 O O . ILE A 1 104 ? 1.304 10.306 3.226 1.00 91.19 104 ILE A O 1
ATOM 844 N N . ILE A 1 105 ? 0.465 8.912 1.670 1.00 89.00 105 ILE A N 1
ATOM 845 C CA . ILE A 1 105 ? 1.104 9.552 0.526 1.00 89.00 105 ILE A CA 1
ATOM 846 C C . ILE A 1 105 ? 0.025 10.144 -0.371 1.00 89.00 105 ILE A C 1
ATOM 848 O O . ILE A 1 105 ? -1.006 9.524 -0.629 1.00 89.00 105 ILE A O 1
ATOM 852 N N . TYR A 1 106 ? 0.270 11.353 -0.850 1.00 74.94 106 TYR A N 1
ATOM 853 C CA . TYR A 1 106 ? -0.565 11.985 -1.858 1.00 74.94 106 TYR A CA 1
ATOM 854 C C . TYR A 1 106 ? 0.102 11.738 -3.205 1.00 74.94 106 TYR A C 1
ATOM 856 O O . TYR A 1 106 ? 1.317 11.912 -3.333 1.00 74.94 106 TYR A O 1
ATOM 864 N N . ASN A 1 107 ? -0.665 11.278 -4.194 1.00 64.06 107 ASN A N 1
ATOM 865 C CA . ASN A 1 107 ? -0.149 11.179 -5.552 1.00 64.06 107 ASN A CA 1
ATOM 866 C C . ASN A 1 107 ? 0.141 12.599 -6.043 1.00 64.06 107 ASN A C 1
ATOM 868 O O . ASN A 1 107 ? -0.759 13.292 -6.507 1.00 64.06 107 ASN A O 1
ATOM 872 N N . ASN A 1 108 ? 1.400 13.021 -5.970 1.00 45.47 108 ASN A N 1
ATOM 873 C CA . ASN A 1 108 ? 1.884 14.076 -6.839 1.00 45.47 108 ASN A CA 1
ATOM 874 C C . ASN A 1 108 ? 1.951 13.445 -8.227 1.00 45.47 108 ASN A C 1
ATOM 876 O O . ASN A 1 108 ? 2.928 12.776 -8.560 1.00 45.47 108 ASN A O 1
ATOM 880 N N . LEU A 1 109 ? 0.879 13.583 -9.010 1.00 41.84 109 LEU A N 1
ATOM 881 C CA . LEU A 1 109 ? 0.965 13.420 -10.455 1.00 41.84 109 LEU A CA 1
ATOM 882 C C . LEU A 1 109 ? 2.023 14.419 -10.928 1.00 41.84 109 LEU A C 1
ATOM 884 O O . LEU A 1 109 ? 1.743 15.601 -11.104 1.00 41.84 109 LEU A O 1
ATOM 888 N N . ILE A 1 110 ? 3.263 13.958 -11.076 1.00 40.53 110 ILE A N 1
ATOM 889 C CA . ILE A 1 110 ? 4.239 14.663 -11.891 1.00 40.53 110 ILE A CA 1
ATOM 890 C C . ILE A 1 110 ? 3.736 14.442 -13.317 1.00 40.53 110 ILE A C 1
ATOM 892 O O . ILE A 1 110 ? 4.041 13.428 -13.942 1.00 40.53 110 ILE A O 1
ATOM 896 N N . GLU A 1 111 ? 2.889 15.354 -13.799 1.00 36.06 111 GLU A N 1
ATOM 897 C CA . GLU A 1 111 ? 2.703 15.559 -15.233 1.00 36.06 111 GLU A CA 1
ATOM 898 C C . GLU A 1 111 ? 4.091 15.896 -15.787 1.00 36.06 111 GLU A C 1
ATOM 900 O O . GLU A 1 111 ? 4.531 17.046 -15.761 1.00 36.06 111 GLU A O 1
ATOM 905 N N . ILE A 1 112 ? 4.824 14.889 -16.264 1.00 41.12 112 ILE A N 1
ATOM 906 C CA . ILE A 1 112 ? 5.944 15.137 -17.164 1.00 41.12 112 ILE A CA 1
ATOM 907 C C . ILE A 1 112 ? 5.288 15.565 -18.473 1.00 41.12 112 ILE A C 1
ATOM 909 O O . ILE A 1 112 ? 4.993 14.745 -19.341 1.00 41.12 112 ILE A O 1
ATOM 913 N N . ARG A 1 113 ? 4.989 16.862 -18.592 1.00 35.28 113 ARG A N 1
ATOM 914 C CA . ARG A 1 113 ? 4.702 17.466 -19.887 1.00 35.28 113 ARG A CA 1
ATOM 915 C C . ARG A 1 113 ? 5.974 17.317 -20.705 1.00 35.28 113 ARG A C 1
ATOM 917 O O . ARG A 1 113 ? 6.952 18.024 -20.485 1.00 35.28 113 ARG A O 1
ATOM 924 N N . SER A 1 114 ? 5.957 16.338 -21.600 1.00 37.62 114 SER A N 1
ATOM 925 C CA . SER A 1 114 ? 6.851 16.271 -22.743 1.00 37.62 114 SER A CA 1
ATOM 926 C C . SER A 1 114 ? 6.762 17.613 -23.469 1.00 37.62 114 SER A C 1
ATOM 928 O O . SER A 1 114 ? 5.804 17.855 -24.198 1.00 37.62 114 SER A O 1
ATOM 930 N N . LEU A 1 115 ? 7.725 18.499 -23.219 1.00 40.44 115 LEU A N 1
ATOM 931 C CA . LEU A 1 115 ? 7.999 19.646 -24.075 1.00 40.44 115 LEU A CA 1
ATOM 932 C C . LEU A 1 115 ? 8.619 19.080 -25.358 1.00 40.44 115 LEU A C 1
ATOM 934 O O . LEU A 1 115 ? 9.824 18.835 -25.410 1.00 40.44 115 LEU A O 1
ATOM 938 N N . LEU A 1 116 ? 7.755 18.781 -26.329 1.00 39.88 116 LEU A N 1
ATOM 939 C CA . LEU A 1 116 ? 8.115 18.797 -27.745 1.00 39.88 116 LEU A CA 1
ATOM 940 C C . LEU A 1 116 ? 7.889 20.213 -28.274 1.00 39.88 116 LEU A C 1
ATOM 942 O O . LEU A 1 116 ? 6.864 20.815 -27.877 1.00 39.88 116 LEU A O 1
#

Sequence (116 aa):
MDIKSFNVNNPANVLITIPSENKRAIMYVNLDSLDIFNDKCKHRGGPIHLCYKDAENVDRCPWHDHKIKNRKKIDYITAVYIPSTGKLKIINNQDSDAPWPIKIIYNNLIEIRSLL

pLDDT: mean 85.57, std 14.49, range [35.28, 95.38]